Protein AF-A0A6A6NT16-F1 (afdb_monomer)

pLDDT: mean 76.27, std 19.04, range [35.28, 96.81]

Radius of gyration: 19.31 Å; Cα contacts (8 Å, |Δi|>4): 323; chains: 1; bounding box: 80×41×38 Å

Structure (mmCIF, N/CA/C/O backbone):
data_AF-A0A6A6NT16-F1
#
_entry.id   AF-A0A6A6NT16-F1
#
loop_
_atom_site.group_PDB
_atom_site.id
_atom_site.type_symbol
_atom_site.label_atom_id
_atom_site.label_alt_id
_atom_site.label_comp_id
_atom_site.label_asym_id
_atom_site.label_entity_id
_atom_site.label_seq_id
_atom_site.pdbx_PDB_ins_code
_atom_site.Cartn_x
_atom_site.Cartn_y
_atom_site.Cartn_z
_atom_site.occupancy
_atom_site.B_iso_or_equiv
_atom_site.auth_seq_id
_atom_site.auth_comp_id
_atom_site.auth_asym_id
_atom_site.auth_atom_id
_atom_site.pdbx_PDB_model_num
ATOM 1 N N . MET A 1 1 ? -57.633 29.280 6.876 1.00 42.12 1 MET A N 1
ATOM 2 C CA . MET A 1 1 ? -56.967 27.981 6.637 1.00 42.12 1 MET A CA 1
ATOM 3 C C . MET A 1 1 ? -55.492 28.258 6.385 1.00 42.12 1 MET A C 1
ATOM 5 O O . MET A 1 1 ? -55.191 29.074 5.528 1.00 42.12 1 MET A O 1
ATOM 9 N N . TYR A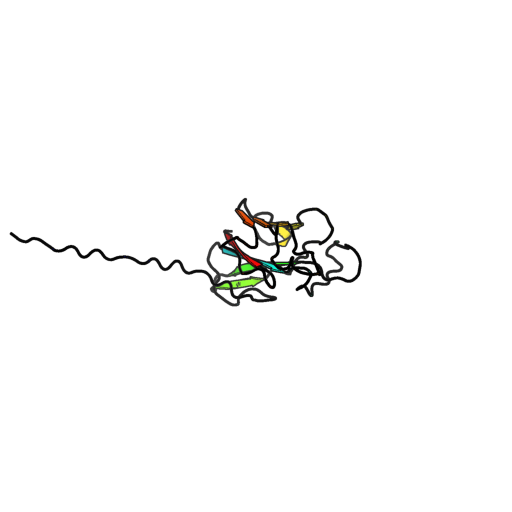 1 2 ? -54.609 27.691 7.210 1.00 40.22 2 TYR A N 1
ATOM 10 C CA . TYR A 1 2 ? -53.160 27.922 7.192 1.00 40.22 2 TYR A CA 1
ATOM 11 C C . TYR A 1 2 ? -52.478 26.942 6.233 1.00 40.22 2 TYR A C 1
ATOM 13 O O . TYR A 1 2 ? -52.631 25.736 6.415 1.00 40.22 2 TYR A O 1
ATOM 21 N N . THR A 1 3 ? -51.672 27.432 5.290 1.00 42.81 3 THR A N 1
ATOM 22 C CA . THR A 1 3 ? -50.769 26.581 4.500 1.00 42.81 3 THR A CA 1
ATOM 23 C C . THR A 1 3 ? -49.336 26.900 4.907 1.00 42.81 3 THR A C 1
ATOM 25 O O . THR A 1 3 ? -48.868 28.026 4.762 1.00 42.81 3 THR A O 1
ATOM 28 N N . LYS A 1 4 ? -48.679 25.909 5.515 1.00 44.44 4 LYS A N 1
ATOM 29 C CA . LYS A 1 4 ? -47.310 25.971 6.034 1.00 44.44 4 LYS A CA 1
ATOM 30 C C . LYS A 1 4 ? -46.316 25.796 4.882 1.00 44.44 4 LYS A C 1
ATOM 32 O O . LYS A 1 4 ? -46.457 24.860 4.101 1.00 44.44 4 LYS A O 1
ATOM 37 N N . TYR A 1 5 ? -45.303 26.656 4.812 1.00 43.94 5 TYR A N 1
ATOM 38 C CA . TYR A 1 5 ? -44.137 26.466 3.950 1.00 43.94 5 TYR A CA 1
ATOM 39 C C . TYR A 1 5 ? -43.185 25.464 4.616 1.00 43.94 5 TYR A C 1
ATOM 41 O O . TYR A 1 5 ? -42.771 25.677 5.754 1.00 43.94 5 TYR A O 1
ATOM 49 N N . PHE A 1 6 ? -42.857 24.372 3.926 1.00 45.41 6 PHE A N 1
ATOM 50 C CA . PHE A 1 6 ? -41.777 23.467 4.317 1.00 45.41 6 PHE A CA 1
ATOM 51 C C . PHE A 1 6 ? -40.490 23.907 3.617 1.00 45.41 6 PHE A C 1
ATOM 53 O O . PHE A 1 6 ? -40.391 23.874 2.393 1.00 45.41 6 PHE A O 1
ATOM 60 N N . THR A 1 7 ? -39.506 24.335 4.399 1.00 49.88 7 THR A N 1
ATOM 61 C CA . THR A 1 7 ? -38.124 24.553 3.970 1.00 49.88 7 THR A CA 1
ATOM 62 C C . THR A 1 7 ? -37.416 23.201 3.868 1.00 49.88 7 THR A C 1
ATOM 64 O O . THR A 1 7 ? -37.206 22.533 4.878 1.00 49.88 7 THR A O 1
ATOM 67 N N . SER A 1 8 ? -37.033 22.788 2.657 1.00 47.50 8 SER A N 1
ATOM 68 C CA . SER A 1 8 ? -36.126 21.650 2.459 1.00 47.50 8 SER A CA 1
ATOM 69 C C . SER A 1 8 ? -34.688 22.085 2.736 1.00 47.50 8 SER A C 1
ATOM 71 O O . SER A 1 8 ? -34.125 22.891 1.999 1.00 47.50 8 SER A O 1
ATOM 73 N N . ALA A 1 9 ? -34.091 21.546 3.798 1.00 50.12 9 ALA A N 1
ATOM 74 C CA . ALA A 1 9 ? -32.668 21.678 4.076 1.00 50.12 9 ALA A CA 1
ATOM 75 C C . ALA A 1 9 ? -31.880 20.682 3.209 1.00 50.12 9 ALA A C 1
ATOM 77 O O . ALA A 1 9 ? -32.025 19.468 3.345 1.00 50.12 9 ALA A O 1
ATOM 78 N N . PHE A 1 10 ? -31.052 21.209 2.310 1.00 41.22 10 PHE A N 1
ATOM 79 C CA . PHE A 1 10 ? -30.100 20.444 1.511 1.00 41.22 10 PHE A CA 1
ATOM 80 C C . PHE A 1 10 ? -28.889 20.121 2.401 1.00 41.22 10 PHE A C 1
ATOM 82 O O . PHE A 1 10 ? -28.050 20.982 2.660 1.00 41.22 10 PHE A O 1
ATOM 89 N N . PHE A 1 11 ? -28.818 18.899 2.932 1.00 39.94 11 PHE A N 1
ATOM 90 C CA . PHE A 1 11 ? -27.626 18.409 3.625 1.00 39.94 11 PHE A CA 1
ATOM 91 C C . PHE A 1 11 ? -26.542 18.110 2.579 1.00 39.94 11 PHE A C 1
ATOM 93 O O . PHE A 1 11 ? -26.570 17.066 1.930 1.00 39.94 11 PHE A O 1
ATOM 100 N N . LEU A 1 12 ? -25.578 19.021 2.408 1.00 40.28 12 LEU A N 1
ATOM 101 C CA . LEU A 1 12 ? -24.299 18.684 1.784 1.00 40.28 12 LEU A CA 1
ATOM 102 C C . LEU A 1 12 ? -23.526 17.788 2.761 1.00 40.28 12 LEU A C 1
ATOM 104 O O . LEU A 1 12 ? -22.878 18.270 3.688 1.00 40.28 12 LEU A O 1
ATOM 108 N N . THR A 1 13 ? -23.575 16.475 2.558 1.00 44.59 13 THR A N 1
ATOM 109 C CA . THR A 1 13 ? -22.537 15.580 3.075 1.00 44.59 13 THR A CA 1
ATOM 110 C C . THR A 1 13 ? -21.227 15.931 2.377 1.00 44.59 13 THR A C 1
ATOM 112 O O . THR A 1 13 ? -20.995 15.516 1.243 1.00 44.59 13 THR A O 1
ATOM 115 N N . LEU A 1 14 ? -20.374 16.712 3.050 1.00 37.06 14 LEU A N 1
ATOM 116 C CA . LEU A 1 14 ? -18.951 16.784 2.735 1.00 37.06 14 LEU A CA 1
ATOM 117 C C . LEU A 1 14 ? -18.380 15.372 2.911 1.00 37.06 14 LEU A C 1
ATOM 119 O O . LEU A 1 14 ? -18.066 14.944 4.022 1.00 37.06 14 LEU A O 1
ATOM 123 N N . LEU A 1 15 ? -18.270 14.631 1.811 1.00 41.34 15 LEU A N 1
ATOM 124 C CA . LEU A 1 15 ? -17.371 13.492 1.732 1.00 41.34 15 LEU A CA 1
ATOM 125 C C . LEU A 1 15 ? -15.964 14.068 1.881 1.00 41.34 15 LEU A C 1
ATOM 127 O O . LEU A 1 15 ? -15.419 14.640 0.940 1.00 41.34 15 LEU A O 1
ATOM 131 N N . GLY A 1 16 ? -15.427 13.995 3.100 1.00 35.28 16 GLY A N 1
ATOM 132 C CA . GLY A 1 16 ? -14.039 14.317 3.380 1.00 35.28 16 GLY A CA 1
ATOM 133 C C . GLY A 1 16 ? -13.164 13.441 2.500 1.00 35.28 16 GLY A C 1
ATOM 134 O O . GLY A 1 16 ? -13.002 12.253 2.769 1.00 35.28 16 GLY A O 1
ATOM 135 N N . GLN A 1 17 ? -12.652 14.021 1.420 1.00 38.81 17 GLN A N 1
ATOM 136 C CA . GLN A 1 17 ? -11.571 13.429 0.659 1.00 38.81 17 GLN A CA 1
ATOM 137 C C . GLN A 1 17 ? -10.379 13.390 1.609 1.00 38.81 17 GLN A C 1
ATOM 139 O O . GLN A 1 17 ? -9.833 14.434 1.967 1.00 38.81 17 GLN A O 1
ATOM 144 N N . SER A 1 18 ? -10.037 12.193 2.088 1.00 43.91 18 SER A N 1
ATOM 145 C CA . SER A 1 18 ? -8.794 11.960 2.810 1.00 43.91 18 SER A CA 1
ATOM 146 C C . SER A 1 18 ? -7.657 12.339 1.867 1.00 43.91 18 SER A C 1
ATOM 148 O O . SER A 1 18 ? -7.265 11.552 1.011 1.00 43.91 18 SER A O 1
ATOM 150 N N . GLN A 1 19 ? -7.153 13.565 1.988 1.00 43.59 19 GLN A N 1
ATOM 151 C CA . GLN A 1 19 ? -5.899 13.953 1.366 1.00 43.59 19 GLN A CA 1
ATOM 152 C C . GLN A 1 19 ? -4.808 13.190 2.112 1.00 43.59 19 GLN A C 1
ATOM 154 O O . GLN A 1 19 ? -4.335 13.612 3.165 1.00 43.59 19 GLN A O 1
ATOM 159 N N . VAL A 1 20 ? -4.481 12.001 1.610 1.00 48.00 20 VAL A N 1
ATOM 160 C CA . VAL A 1 20 ? -3.311 11.229 2.023 1.00 48.00 20 VAL A CA 1
ATOM 161 C C . VAL A 1 20 ? -2.082 12.049 1.642 1.00 48.00 20 VAL A C 1
ATOM 163 O O . VAL A 1 20 ? -1.567 11.948 0.535 1.00 48.00 20 VAL A O 1
ATOM 166 N N . ALA A 1 21 ? -1.670 12.945 2.542 1.00 45.59 21 ALA A N 1
ATOM 167 C CA . ALA A 1 21 ? -0.447 13.713 2.396 1.00 45.59 21 ALA A CA 1
ATOM 168 C C . ALA A 1 21 ? 0.721 12.734 2.235 1.00 45.59 21 ALA A C 1
ATOM 170 O O . ALA A 1 21 ? 0.894 11.828 3.056 1.00 45.59 21 ALA A O 1
ATOM 171 N N . SER A 1 22 ? 1.488 12.914 1.161 1.00 48.09 22 SER A N 1
ATOM 172 C CA . SER A 1 22 ? 2.641 12.099 0.791 1.00 48.09 22 SER A CA 1
ATOM 173 C C . SER A 1 22 ? 3.736 12.216 1.850 1.00 48.09 22 SER A C 1
ATOM 175 O O . SER A 1 22 ? 4.668 13.010 1.736 1.00 48.09 22 SER A O 1
ATOM 177 N N . ALA A 1 23 ? 3.631 11.424 2.913 1.00 47.47 23 ALA A N 1
ATOM 178 C CA . ALA A 1 23 ? 4.741 11.137 3.798 1.00 47.47 23 ALA A CA 1
ATOM 179 C C . ALA A 1 23 ? 5.721 10.281 2.993 1.00 47.47 23 ALA A C 1
ATOM 181 O O . ALA A 1 23 ? 5.658 9.058 3.032 1.00 47.47 23 ALA A O 1
ATOM 182 N N . LEU A 1 24 ? 6.593 10.949 2.228 1.00 54.06 24 LEU A N 1
ATOM 183 C CA . LEU A 1 24 ? 7.478 10.364 1.210 1.00 54.06 24 LEU A CA 1
ATOM 184 C C . LEU A 1 24 ? 8.283 9.145 1.718 1.00 54.06 24 LEU A C 1
ATOM 186 O O . LEU A 1 24 ? 8.789 8.370 0.920 1.00 54.06 24 LEU A O 1
ATOM 190 N N . TRP A 1 25 ? 8.384 8.965 3.045 1.00 63.25 25 TRP A N 1
ATOM 191 C CA . TRP A 1 25 ? 9.104 7.871 3.700 1.00 63.25 25 TRP A CA 1
ATOM 192 C C . TRP A 1 25 ? 8.431 7.312 4.968 1.00 63.25 25 TRP A C 1
ATOM 194 O O . TRP A 1 25 ? 9.031 6.479 5.650 1.00 63.25 25 TRP A O 1
ATOM 204 N N . GLY A 1 26 ? 7.225 7.759 5.337 1.00 72.56 26 GLY A N 1
ATOM 205 C CA . GLY A 1 26 ? 6.644 7.524 6.668 1.00 72.56 26 GLY A CA 1
ATOM 206 C C . GLY A 1 26 ? 5.126 7.360 6.661 1.00 72.56 26 GLY A C 1
ATOM 207 O O . GLY A 1 26 ? 4.488 7.459 5.623 1.00 72.56 26 GLY A O 1
ATOM 208 N N . CYS A 1 27 ? 4.542 7.086 7.825 1.00 86.12 27 CYS A N 1
ATOM 209 C CA . CYS A 1 27 ? 3.094 7.205 7.994 1.00 86.12 27 CYS A CA 1
ATOM 210 C C . CYS A 1 27 ? 2.728 8.663 8.295 1.00 86.12 27 CYS A C 1
ATOM 212 O O . CYS A 1 27 ? 3.536 9.343 8.929 1.00 86.12 27 CYS A O 1
ATOM 214 N N . PRO A 1 28 ? 1.536 9.144 7.900 1.00 85.31 28 PRO A N 1
ATOM 215 C CA . PRO A 1 28 ? 1.063 10.456 8.326 1.00 85.31 28 PRO A CA 1
ATOM 216 C C . PRO A 1 28 ? 1.043 10.569 9.858 1.00 85.31 28 PRO A C 1
ATOM 218 O O . PRO A 1 28 ? 0.679 9.614 10.547 1.00 85.31 28 PRO A O 1
ATOM 221 N N . ASP A 1 29 ? 1.387 11.742 10.392 1.00 82.50 29 ASP A N 1
ATOM 222 C CA . ASP A 1 29 ? 1.427 11.968 11.847 1.00 82.50 29 ASP A CA 1
ATOM 223 C C . ASP A 1 29 ? 0.033 11.923 12.496 1.00 82.50 29 ASP A C 1
ATOM 225 O O . ASP A 1 29 ? -0.106 11.657 13.690 1.00 82.50 29 ASP A O 1
ATOM 229 N N . SER A 1 30 ? -1.019 12.179 11.716 1.00 82.25 30 SER A N 1
ATOM 230 C CA . SER A 1 30 ? -2.405 12.235 12.182 1.00 82.25 30 SER A CA 1
ATOM 231 C C . SER A 1 30 ? -3.391 11.859 11.074 1.00 82.25 30 SER A C 1
ATOM 233 O O . SER A 1 30 ? -3.003 11.619 9.929 1.00 82.25 30 SER A O 1
ATOM 235 N N . GLY A 1 31 ? -4.679 11.791 11.420 1.00 83.88 31 GLY A N 1
ATOM 236 C CA . GLY A 1 31 ? -5.750 11.480 10.471 1.00 83.88 31 GLY A CA 1
ATOM 237 C C . GLY A 1 31 ? -6.005 9.983 10.316 1.00 83.88 31 GLY A C 1
ATOM 238 O O . GLY A 1 31 ? -6.528 9.554 9.286 1.00 83.88 31 GLY A O 1
ATOM 239 N N . SER A 1 32 ? -5.641 9.174 11.317 1.00 88.25 32 SER A N 1
ATOM 240 C CA . SER A 1 32 ? -6.058 7.777 11.335 1.00 88.25 32 SER A CA 1
ATOM 241 C C . SER A 1 32 ? -7.555 7.647 11.575 1.00 88.25 32 SER A C 1
ATOM 243 O O . SER A 1 32 ? -8.180 8.433 12.290 1.00 88.25 32 SER A O 1
ATOM 245 N N . ARG A 1 33 ? -8.160 6.667 10.901 1.00 87.50 33 ARG A N 1
ATOM 246 C CA . ARG A 1 33 ? -9.600 6.413 10.945 1.00 87.50 33 ARG A CA 1
ATOM 247 C C . ARG A 1 33 ? -9.831 5.010 11.478 1.00 87.50 33 ARG A C 1
ATOM 249 O O . ARG A 1 33 ? -9.167 4.061 11.065 1.00 87.50 33 ARG A O 1
ATOM 256 N N . ALA A 1 34 ? -10.786 4.875 12.394 1.00 87.50 34 ALA A N 1
ATOM 257 C CA . ALA A 1 34 ? -11.136 3.578 12.957 1.00 87.50 34 ALA A CA 1
ATOM 258 C C . ALA A 1 34 ? -11.514 2.589 11.841 1.00 87.50 34 ALA A C 1
ATOM 260 O O . ALA A 1 34 ? -12.287 2.916 10.940 1.00 87.50 34 ALA A O 1
ATOM 261 N N . GLY A 1 35 ? -10.946 1.382 11.898 1.00 90.75 35 GLY A N 1
ATOM 262 C CA . GLY A 1 35 ? -11.175 0.339 10.895 1.00 90.75 35 GLY A CA 1
ATOM 263 C C . GLY A 1 35 ? -10.499 0.582 9.542 1.00 90.75 35 GLY A C 1
ATOM 264 O O . GLY A 1 35 ? -10.779 -0.163 8.606 1.00 90.75 35 GLY A O 1
ATOM 265 N N . LYS A 1 36 ? -9.626 1.590 9.418 1.00 94.12 36 LYS A N 1
ATOM 266 C CA . LYS A 1 36 ? -8.863 1.883 8.199 1.00 94.12 36 LYS A CA 1
ATOM 267 C C . LYS A 1 36 ? -7.370 1.784 8.445 1.00 94.12 36 LYS A C 1
ATOM 269 O O . LYS A 1 36 ? -6.900 2.136 9.518 1.00 94.12 36 LYS A O 1
ATOM 274 N N . PHE A 1 37 ? -6.625 1.357 7.439 1.00 94.56 37 PHE A N 1
ATOM 275 C CA . PHE A 1 37 ? -5.167 1.383 7.447 1.00 94.56 37 PHE A CA 1
ATOM 276 C C . PHE A 1 37 ? -4.655 1.843 6.085 1.00 94.56 37 PHE A C 1
ATOM 278 O O . PHE A 1 37 ? -5.391 1.804 5.099 1.00 94.56 37 PHE A O 1
ATOM 285 N N . LEU A 1 38 ? -3.401 2.284 6.032 1.00 94.38 38 LEU A N 1
ATOM 286 C CA . LEU A 1 38 ? -2.780 2.726 4.786 1.00 94.38 38 LEU A CA 1
ATOM 287 C C . LEU A 1 38 ? -1.676 1.760 4.376 1.00 94.38 38 LEU A C 1
ATOM 289 O O . LEU A 1 38 ? -0.942 1.247 5.226 1.00 94.38 38 LEU A O 1
ATOM 293 N N . ILE A 1 39 ? -1.533 1.563 3.071 1.00 94.06 39 ILE A N 1
ATOM 294 C CA . ILE A 1 39 ? -0.340 0.968 2.476 1.00 94.06 39 ILE A CA 1
ATOM 295 C C . ILE A 1 39 ? 0.285 2.024 1.577 1.00 94.06 39 ILE A C 1
ATOM 297 O O . ILE A 1 39 ? -0.332 2.445 0.602 1.00 94.06 39 ILE A O 1
ATOM 301 N N . HIS A 1 40 ? 1.504 2.437 1.908 1.00 92.38 40 HIS A N 1
ATOM 302 C CA . HIS A 1 40 ? 2.336 3.249 1.033 1.00 92.38 40 HIS A CA 1
ATOM 303 C C . HIS A 1 40 ? 3.249 2.332 0.224 1.00 92.38 40 HIS A C 1
ATOM 305 O O . HIS A 1 40 ? 4.006 1.560 0.814 1.00 92.38 40 HIS A O 1
ATOM 311 N N . TYR A 1 41 ? 3.171 2.415 -1.099 1.00 91.56 41 TYR A N 1
ATOM 312 C CA . TYR A 1 41 ? 4.062 1.752 -2.041 1.00 91.56 41 TYR A CA 1
ATOM 313 C C . TYR A 1 41 ? 5.084 2.743 -2.585 1.00 91.56 41 TYR A C 1
ATOM 315 O O . TYR A 1 41 ? 4.711 3.801 -3.092 1.00 91.56 41 TYR A O 1
ATOM 323 N N . THR A 1 42 ? 6.356 2.356 -2.562 1.00 88.88 42 THR A N 1
ATOM 324 C CA . THR A 1 42 ? 7.460 3.143 -3.110 1.00 88.88 42 THR A CA 1
ATOM 325 C C . THR A 1 42 ? 8.138 2.363 -4.239 1.00 88.88 42 THR A C 1
ATOM 327 O O . THR A 1 42 ? 8.606 1.243 -4.007 1.00 88.88 42 THR A O 1
ATOM 330 N N . PRO A 1 43 ? 8.207 2.915 -5.465 1.00 86.31 43 PRO A N 1
ATOM 331 C CA . PRO A 1 43 ? 8.871 2.263 -6.588 1.00 86.31 43 PRO A CA 1
ATOM 332 C C . PRO A 1 43 ? 10.391 2.252 -6.426 1.00 86.31 43 PRO A C 1
ATOM 334 O O . PRO A 1 43 ? 10.955 3.119 -5.762 1.00 86.31 43 PRO A O 1
ATOM 337 N N . ALA A 1 44 ? 11.052 1.325 -7.117 1.00 83.06 44 ALA A N 1
ATOM 338 C CA . ALA A 1 44 ? 12.506 1.160 -7.135 1.00 83.06 44 ALA A CA 1
ATOM 339 C C . ALA A 1 44 ? 13.250 2.477 -7.429 1.00 83.06 44 ALA A C 1
ATOM 341 O O . ALA A 1 44 ? 14.153 2.860 -6.692 1.00 83.06 44 ALA A O 1
ATOM 342 N N . ARG A 1 45 ? 12.802 3.241 -8.437 1.00 80.81 45 ARG A N 1
ATOM 343 C CA . ARG A 1 45 ? 13.411 4.531 -8.825 1.00 80.81 45 ARG A CA 1
ATOM 344 C C . ARG A 1 45 ? 13.386 5.605 -7.719 1.00 80.81 45 ARG A C 1
ATOM 346 O O . ARG A 1 45 ? 14.217 6.505 -7.722 1.00 80.81 45 ARG A O 1
ATOM 353 N N . ASN A 1 46 ? 12.416 5.530 -6.802 1.00 81.00 46 ASN A N 1
ATOM 354 C CA . ASN A 1 46 ? 12.257 6.436 -5.659 1.00 81.00 46 ASN A CA 1
ATOM 355 C C . ASN A 1 46 ? 12.661 5.751 -4.351 1.00 81.00 46 ASN A C 1
ATOM 357 O O . ASN A 1 46 ? 12.398 6.278 -3.279 1.00 81.00 46 ASN A O 1
ATOM 361 N N . SER A 1 47 ? 13.236 4.556 -4.410 1.00 78.25 47 SER A N 1
ATOM 362 C CA . SER A 1 47 ? 13.578 3.787 -3.231 1.00 78.25 47 SER A CA 1
ATOM 363 C C . SER A 1 47 ? 15.010 4.081 -2.808 1.00 78.25 47 SER A C 1
ATOM 365 O O . SER A 1 47 ? 15.897 4.255 -3.633 1.00 78.25 47 SER A O 1
ATOM 367 N N . ASN A 1 48 ? 15.237 4.112 -1.498 1.00 73.94 48 ASN A N 1
ATOM 368 C CA . ASN A 1 48 ? 16.560 3.995 -0.890 1.00 73.94 48 ASN A CA 1
ATOM 369 C C . ASN A 1 48 ? 16.710 2.661 -0.132 1.00 73.94 48 ASN A C 1
ATOM 371 O O . ASN A 1 48 ? 17.645 2.472 0.649 1.00 73.94 48 ASN A O 1
ATOM 375 N N . TYR A 1 49 ? 15.753 1.749 -0.313 1.00 69.44 49 TYR A N 1
ATOM 376 C CA . TYR A 1 49 ? 15.660 0.505 0.428 1.00 69.44 49 TYR A CA 1
ATOM 377 C C . TYR A 1 49 ? 16.655 -0.510 -0.132 1.00 69.44 49 TYR A C 1
ATOM 379 O O . TYR A 1 49 ? 16.389 -1.227 -1.096 1.00 69.44 49 TYR A O 1
ATOM 387 N N . MET A 1 50 ? 17.825 -0.556 0.498 1.00 63.03 50 MET A N 1
ATOM 388 C CA . MET A 1 50 ? 18.820 -1.605 0.307 1.00 63.03 50 MET A CA 1
ATOM 389 C C . MET A 1 50 ? 18.555 -2.685 1.346 1.00 63.03 50 MET A C 1
ATOM 391 O O . MET A 1 50 ? 18.985 -2.554 2.491 1.00 63.03 50 MET A O 1
ATOM 395 N N . ASN A 1 51 ? 17.811 -3.730 0.990 1.00 53.84 51 ASN A N 1
ATOM 396 C CA . ASN A 1 51 ? 17.601 -4.835 1.917 1.00 53.84 51 ASN A CA 1
ATOM 397 C C . ASN A 1 51 ? 18.371 -6.087 1.474 1.00 53.84 51 ASN A C 1
ATOM 399 O O . ASN A 1 51 ? 17.971 -6.712 0.492 1.00 53.84 51 ASN A O 1
ATOM 403 N N . PRO A 1 52 ? 19.442 -6.475 2.194 1.00 51.09 52 PRO A N 1
ATOM 404 C CA . PRO A 1 52 ? 20.152 -7.729 1.950 1.00 51.09 52 PRO A CA 1
ATOM 405 C C . PRO A 1 52 ? 19.333 -8.974 2.347 1.00 51.09 52 PRO A C 1
ATOM 407 O O . PRO A 1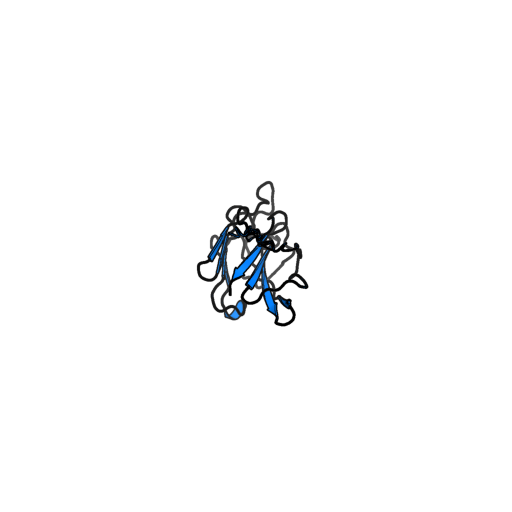 52 ? 19.579 -10.051 1.817 1.00 51.09 52 PRO A O 1
ATOM 410 N N . ASP A 1 53 ? 18.329 -8.828 3.218 1.00 48.84 53 ASP A N 1
ATOM 411 C CA . ASP A 1 53 ? 17.480 -9.908 3.744 1.00 48.84 53 ASP A CA 1
ATOM 412 C C . ASP A 1 53 ? 16.167 -10.088 2.961 1.00 48.84 53 ASP A C 1
ATOM 414 O O . ASP A 1 53 ? 15.326 -10.912 3.327 1.00 48.84 53 ASP A O 1
ATOM 418 N N . SER A 1 54 ? 15.935 -9.319 1.889 1.00 54.28 54 SER A N 1
ATOM 419 C CA . SER A 1 54 ? 14.693 -9.434 1.109 1.00 54.28 54 SER A CA 1
ATOM 420 C C . SER A 1 54 ? 14.588 -10.777 0.378 1.00 54.28 54 SER A C 1
ATOM 422 O O . SER A 1 54 ? 13.485 -11.166 -0.008 1.00 54.28 54 SER A O 1
ATOM 424 N N . GLY A 1 55 ? 15.711 -11.491 0.203 1.00 54.72 55 GLY A N 1
ATOM 425 C CA . GLY A 1 55 ? 15.811 -12.673 -0.659 1.00 54.72 55 GLY A CA 1
ATOM 426 C C . GLY A 1 55 ? 15.618 -12.334 -2.140 1.00 54.72 55 GLY A C 1
ATOM 427 O O . GLY A 1 55 ? 15.450 -13.228 -2.967 1.00 54.72 55 GLY A O 1
ATOM 428 N N . CYS A 1 56 ? 15.612 -11.043 -2.470 1.00 58.09 56 CYS A N 1
ATOM 429 C CA . CYS A 1 56 ? 15.209 -10.516 -3.759 1.00 58.09 56 CYS A CA 1
ATOM 430 C C . CYS A 1 56 ? 16.413 -9.843 -4.400 1.00 58.09 56 CYS A C 1
ATOM 432 O O . CYS A 1 56 ? 16.640 -8.647 -4.272 1.00 58.09 56 CYS A O 1
ATOM 434 N N . HIS A 1 57 ? 17.231 -10.671 -5.045 1.00 50.78 57 HIS A N 1
ATOM 435 C CA . HIS A 1 57 ? 18.414 -10.244 -5.777 1.00 50.78 57 HIS A CA 1
ATOM 436 C C . HIS A 1 57 ? 18.148 -10.368 -7.277 1.00 50.78 57 HIS A C 1
ATOM 438 O O . HIS A 1 57 ? 18.569 -11.323 -7.926 1.00 50.78 57 HIS A O 1
ATOM 444 N N . GLY A 1 58 ? 17.421 -9.398 -7.826 1.00 44.34 58 GLY A N 1
ATOM 445 C CA . GLY A 1 58 ? 17.394 -9.147 -9.261 1.00 44.34 58 GLY A CA 1
ATOM 446 C C . GLY A 1 58 ? 18.505 -8.164 -9.620 1.00 44.34 58 GLY A C 1
ATOM 447 O O . GLY A 1 58 ? 18.319 -6.972 -9.452 1.00 44.34 58 GLY A O 1
ATOM 448 N N . GLY A 1 59 ? 19.658 -8.686 -10.049 1.00 38.56 59 GLY A N 1
ATOM 449 C CA . GLY A 1 59 ? 20.697 -8.009 -10.841 1.00 38.56 59 GLY A CA 1
ATOM 450 C C . GLY A 1 59 ? 21.103 -6.571 -10.485 1.00 38.56 59 GLY A C 1
ATOM 451 O O . GLY A 1 59 ? 20.527 -5.629 -11.001 1.00 38.56 59 GLY A O 1
ATOM 452 N N . GLY A 1 60 ? 22.226 -6.427 -9.772 1.00 41.25 60 GLY A N 1
ATOM 453 C CA . GLY A 1 60 ? 23.126 -5.276 -9.932 1.00 41.25 60 GLY A CA 1
ATOM 454 C C . GLY A 1 60 ? 22.717 -3.972 -9.243 1.00 41.25 60 GLY A C 1
ATOM 455 O O . GLY A 1 60 ? 22.312 -3.036 -9.903 1.00 41.25 60 GLY A O 1
ATOM 456 N N . GLY A 1 61 ? 22.942 -3.864 -7.932 1.00 46.59 61 GLY A N 1
ATOM 457 C CA . GLY A 1 61 ? 23.160 -2.568 -7.265 1.00 46.59 61 GLY A CA 1
ATOM 458 C C . GLY A 1 61 ? 21.966 -1.615 -7.094 1.00 46.59 61 GLY A C 1
ATOM 459 O O . GLY A 1 61 ? 22.127 -0.625 -6.383 1.00 46.59 61 GLY A O 1
ATOM 460 N N . ASP A 1 62 ? 20.799 -1.914 -7.662 1.00 57.25 62 ASP A N 1
ATOM 461 C CA . ASP A 1 62 ? 19.644 -1.013 -7.658 1.00 57.25 62 ASP A CA 1
ATOM 462 C C . ASP A 1 62 ? 18.711 -1.229 -6.453 1.00 57.25 62 ASP A C 1
ATOM 464 O O . ASP A 1 62 ? 18.523 -2.343 -5.957 1.00 57.25 62 ASP A O 1
ATOM 468 N N . TYR A 1 63 ? 18.135 -0.135 -5.951 1.00 68.50 63 TYR A N 1
ATOM 469 C CA . TYR A 1 63 ? 17.166 -0.148 -4.856 1.00 68.50 63 TYR A CA 1
ATOM 470 C C . TYR A 1 63 ? 15.893 -0.915 -5.250 1.00 68.50 63 TYR A C 1
ATOM 472 O O . TYR A 1 63 ? 15.359 -0.722 -6.339 1.00 68.50 63 TYR A O 1
ATOM 480 N N . ASP A 1 64 ? 15.369 -1.755 -4.352 1.00 78.38 64 ASP A N 1
ATOM 481 C CA . ASP A 1 64 ? 14.126 -2.505 -4.593 1.00 78.38 64 ASP A CA 1
ATOM 482 C C . ASP A 1 64 ? 12.900 -1.640 -4.270 1.00 78.38 64 ASP A C 1
ATOM 484 O O . ASP A 1 64 ? 12.966 -0.748 -3.414 1.00 78.38 64 ASP A O 1
ATOM 488 N N . SER A 1 65 ? 11.760 -1.913 -4.902 1.00 84.06 65 SER A N 1
ATOM 489 C CA . SER A 1 65 ? 10.494 -1.341 -4.444 1.00 84.06 65 SER A CA 1
ATOM 490 C C . SER A 1 65 ? 10.123 -1.904 -3.072 1.00 84.06 65 SER A C 1
ATOM 492 O O . SER A 1 65 ? 10.498 -3.020 -2.697 1.00 84.06 65 SER A O 1
ATOM 494 N N . TRP A 1 66 ? 9.380 -1.133 -2.288 1.00 87.62 66 TRP A N 1
ATOM 495 C CA . TRP A 1 66 ? 8.974 -1.539 -0.946 1.00 87.62 66 TRP A CA 1
ATOM 496 C C . TRP A 1 66 ? 7.611 -0.977 -0.579 1.00 87.62 66 TRP A C 1
ATOM 498 O O . TRP A 1 66 ? 7.089 -0.062 -1.214 1.00 87.62 66 TRP A O 1
ATOM 508 N N . VAL A 1 67 ? 7.035 -1.536 0.483 1.00 90.69 67 VAL A N 1
ATOM 509 C CA . VAL A 1 67 ? 5.818 -1.018 1.103 1.00 90.69 67 VAL A CA 1
ATOM 510 C C . VAL A 1 67 ? 6.007 -0.718 2.579 1.00 90.69 67 VAL A C 1
ATOM 512 O O . VAL A 1 67 ? 6.760 -1.397 3.286 1.00 90.69 67 VAL A O 1
ATOM 515 N N . ARG A 1 68 ? 5.270 0.281 3.059 1.00 91.44 68 ARG A N 1
ATOM 516 C CA . ARG A 1 68 ? 5.068 0.570 4.480 1.00 91.44 68 ARG A CA 1
ATOM 517 C C . ARG A 1 68 ? 3.588 0.514 4.800 1.00 91.44 68 ARG A C 1
ATOM 519 O O . ARG A 1 68 ? 2.758 1.027 4.057 1.00 91.44 68 ARG A O 1
ATOM 526 N N . ILE A 1 69 ? 3.279 -0.116 5.925 1.00 93.56 69 ILE A N 1
ATOM 527 C CA . ILE A 1 69 ? 1.912 -0.294 6.407 1.00 93.56 69 ILE A CA 1
ATOM 528 C C . ILE A 1 69 ? 1.725 0.597 7.630 1.00 93.56 69 ILE A C 1
ATOM 530 O O . ILE A 1 69 ? 2.524 0.542 8.572 1.00 93.56 69 ILE A O 1
ATOM 534 N N . CYS A 1 70 ? 0.668 1.402 7.595 1.00 93.50 70 CYS A N 1
ATOM 535 C CA . CYS A 1 70 ? 0.294 2.341 8.640 1.00 93.50 70 CYS A CA 1
ATOM 536 C C . CYS A 1 70 ? -0.988 1.865 9.310 1.00 93.50 70 CYS A C 1
ATOM 538 O O . CYS A 1 70 ? -2.073 1.984 8.737 1.00 93.50 70 CYS A O 1
ATOM 540 N N . LEU A 1 71 ? -0.864 1.321 10.518 1.00 93.50 71 LEU A N 1
ATOM 541 C CA . LEU A 1 71 ? -2.004 0.859 11.301 1.00 93.50 71 LEU A CA 1
ATOM 542 C C . LEU A 1 71 ? -2.556 2.008 12.153 1.00 93.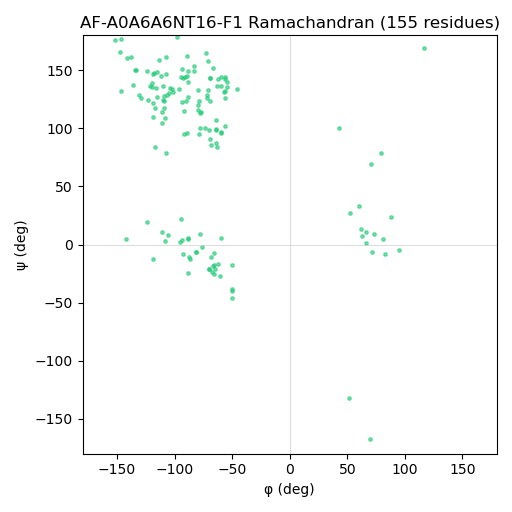50 71 LEU A C 1
ATOM 544 O O . LEU A 1 71 ? -1.775 2.784 12.703 1.00 93.50 71 LEU A O 1
ATOM 548 N N . PRO A 1 72 ? -3.880 2.147 12.281 1.00 92.19 72 PRO A N 1
ATOM 549 C CA . PRO A 1 72 ? -4.468 3.212 13.078 1.00 92.19 72 PRO A CA 1
ATOM 550 C C . PRO A 1 72 ? -4.203 2.971 14.569 1.00 92.19 72 PRO A C 1
ATOM 552 O O . PRO A 1 72 ? -4.249 1.836 15.050 1.00 92.19 72 PRO A O 1
ATOM 555 N N . LYS A 1 73 ? -3.968 4.047 15.319 1.00 89.81 73 LYS A N 1
ATOM 556 C CA . LYS A 1 73 ? -3.937 4.050 16.784 1.00 89.81 73 LYS A CA 1
ATOM 557 C C . LYS A 1 73 ? -5.171 4.742 17.359 1.00 89.81 73 LYS A C 1
ATOM 559 O O . LYS A 1 73 ? -5.820 5.553 16.703 1.00 89.81 73 LYS A O 1
ATOM 564 N N . ASN A 1 74 ? -5.443 4.468 18.634 1.00 88.25 74 ASN A N 1
ATOM 565 C CA . ASN A 1 74 ? -6.564 5.059 19.373 1.00 88.25 74 ASN A CA 1
ATOM 566 C C . ASN A 1 74 ? -6.434 6.578 19.591 1.00 88.25 74 ASN A C 1
ATOM 568 O O . ASN A 1 74 ? -7.425 7.227 19.906 1.00 88.25 74 ASN A O 1
ATOM 572 N N . ASP A 1 75 ? -5.233 7.139 19.442 1.00 88.69 75 ASP A N 1
ATOM 573 C CA . ASP A 1 75 ? -4.952 8.573 19.591 1.00 88.69 75 ASP A CA 1
ATOM 574 C C . ASP A 1 75 ? -5.141 9.373 18.286 1.00 88.69 75 ASP A C 1
ATOM 576 O O . ASP A 1 75 ? -4.845 10.564 18.248 1.00 88.69 75 ASP A O 1
ATOM 580 N N . GLY A 1 76 ? -5.626 8.738 17.211 1.00 87.62 76 GLY A N 1
ATOM 581 C CA . GLY A 1 76 ? -5.811 9.383 15.906 1.00 87.62 76 GLY A CA 1
ATOM 582 C C . GLY A 1 76 ? -4.534 9.489 15.062 1.00 87.62 76 GLY A C 1
ATOM 583 O O . GLY A 1 76 ? -4.572 10.062 13.969 1.00 87.62 76 GLY A O 1
ATOM 584 N N . SER A 1 77 ? -3.417 8.916 15.526 1.00 91.06 77 SER A N 1
ATOM 585 C CA . SER A 1 77 ? -2.174 8.764 14.758 1.00 91.06 77 SER A CA 1
ATOM 586 C C . SER A 1 77 ? -2.055 7.367 14.138 1.00 91.06 77 SER A C 1
ATOM 588 O O . SER A 1 77 ? -2.924 6.506 14.325 1.00 91.06 77 SER A O 1
ATOM 590 N N . TYR A 1 78 ? -0.976 7.127 13.393 1.00 90.75 78 TYR A N 1
ATOM 591 C CA . TYR A 1 78 ? -0.637 5.812 12.854 1.00 90.75 78 TYR A CA 1
ATOM 592 C C . TYR A 1 78 ? 0.561 5.186 13.593 1.00 90.75 78 TYR A C 1
ATOM 594 O O . TYR A 1 78 ? 1.479 5.870 14.053 1.00 90.75 78 TYR A O 1
ATOM 602 N N . SER A 1 79 ? 0.580 3.858 13.723 1.00 90.38 79 SER A N 1
ATOM 603 C CA . SER A 1 79 ? 1.806 3.087 13.945 1.00 90.38 79 SER A CA 1
ATOM 604 C C . SER A 1 79 ? 2.336 2.593 12.608 1.00 90.38 79 SER A C 1
ATOM 606 O O . SER A 1 79 ? 1.577 2.243 11.708 1.00 90.38 79 SER A O 1
ATOM 608 N N . GLN A 1 80 ? 3.658 2.561 12.486 1.00 88.12 80 GLN A N 1
ATOM 609 C CA . GLN A 1 80 ? 4.333 2.069 11.296 1.00 88.12 80 GLN A CA 1
ATOM 610 C C . GLN A 1 80 ? 4.898 0.679 11.548 1.00 88.12 80 GLN A C 1
ATOM 612 O O . GLN A 1 80 ? 5.547 0.435 12.568 1.00 88.12 80 GLN A O 1
ATOM 617 N N . ILE A 1 81 ? 4.688 -0.216 10.593 1.00 86.62 81 ILE A N 1
ATOM 618 C CA . ILE A 1 81 ? 5.419 -1.480 10.527 1.00 86.62 81 ILE A CA 1
ATOM 619 C C . ILE A 1 81 ? 6.693 -1.249 9.720 1.00 86.62 81 ILE A C 1
ATOM 621 O O . ILE A 1 81 ? 6.734 -0.397 8.830 1.00 86.62 81 ILE A O 1
AT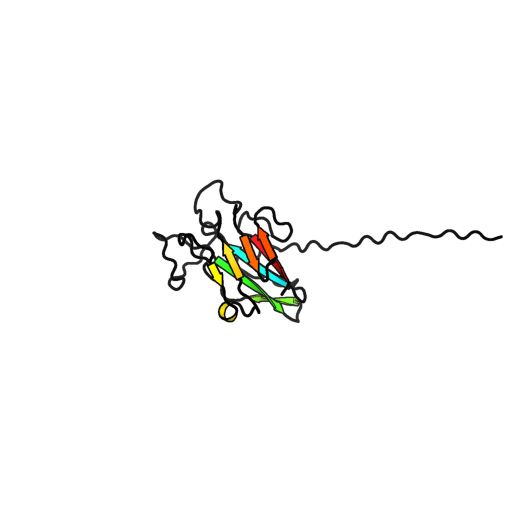OM 625 N N . HIS A 1 82 ? 7.747 -1.994 10.052 1.00 82.62 82 HIS A N 1
ATOM 626 C CA . HIS A 1 82 ? 9.001 -1.930 9.312 1.00 82.62 82 HIS A CA 1
ATOM 627 C C . HIS A 1 82 ? 8.759 -2.185 7.818 1.00 82.62 82 HIS A C 1
ATOM 629 O O . HIS A 1 82 ? 8.024 -3.107 7.458 1.00 82.62 82 HIS A O 1
ATOM 635 N N . ALA A 1 83 ? 9.386 -1.368 6.970 1.00 83.25 83 ALA A N 1
ATOM 636 C CA . ALA A 1 83 ? 9.230 -1.453 5.525 1.00 83.25 83 ALA A CA 1
ATOM 637 C C . ALA A 1 83 ? 9.587 -2.854 5.008 1.00 83.25 83 ALA A C 1
ATO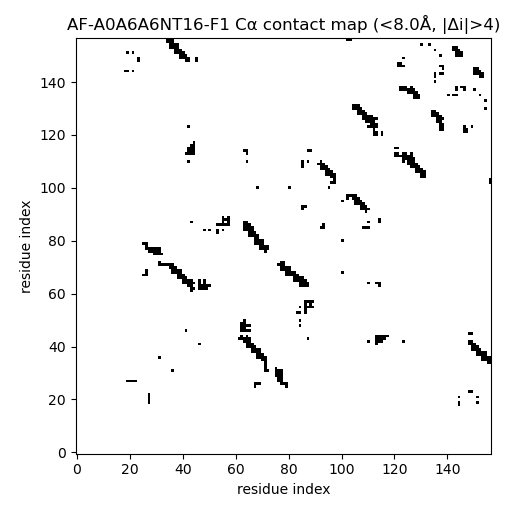M 639 O O . ALA A 1 83 ? 10.496 -3.515 5.522 1.00 83.25 83 ALA A O 1
ATOM 640 N N . ARG A 1 84 ? 8.859 -3.316 3.992 1.00 85.88 84 ARG A N 1
ATOM 641 C CA . ARG A 1 84 ? 9.044 -4.640 3.391 1.00 85.88 84 ARG A CA 1
ATOM 642 C C . ARG A 1 84 ? 9.323 -4.490 1.905 1.00 85.88 84 ARG A C 1
ATOM 644 O O . ARG A 1 84 ? 8.509 -3.903 1.199 1.00 85.88 84 ARG A O 1
ATOM 651 N N . GLY A 1 85 ? 10.441 -5.049 1.447 1.00 83.81 85 GLY A N 1
ATOM 652 C CA . GLY A 1 85 ? 10.751 -5.146 0.020 1.00 83.81 85 GLY A CA 1
ATOM 653 C C . GLY A 1 85 ? 9.716 -5.992 -0.724 1.00 83.81 85 GLY A C 1
ATOM 654 O O . GLY A 1 85 ? 9.217 -6.993 -0.188 1.00 83.81 85 GLY A O 1
ATOM 655 N N . THR A 1 86 ? 9.384 -5.579 -1.944 1.00 82.06 86 THR A N 1
ATOM 656 C CA . THR A 1 86 ? 8.390 -6.242 -2.798 1.00 82.06 86 THR A CA 1
ATOM 657 C C . THR A 1 86 ? 8.992 -6.979 -3.991 1.00 82.06 86 THR A C 1
ATOM 659 O O . THR A 1 86 ? 8.241 -7.621 -4.725 1.00 82.06 86 THR A O 1
ATOM 662 N N . CYS A 1 87 ? 10.320 -7.010 -4.123 1.00 77.50 87 CYS A N 1
ATOM 663 C CA . CYS A 1 87 ? 11.059 -7.977 -4.928 1.00 77.50 87 CYS A CA 1
ATOM 664 C C . CYS A 1 87 ? 10.930 -7.827 -6.443 1.00 77.50 87 CYS A C 1
ATOM 666 O O . CYS A 1 87 ? 10.378 -8.697 -7.134 1.00 77.50 87 CYS A O 1
ATOM 668 N N . CYS A 1 88 ? 11.513 -6.756 -6.971 1.00 73.94 88 CYS A N 1
ATOM 669 C CA . CYS A 1 88 ? 11.673 -6.554 -8.401 1.00 73.94 88 CYS A CA 1
ATOM 670 C C . CYS A 1 88 ? 12.448 -7.697 -9.078 1.00 73.94 88 CYS A C 1
ATOM 672 O O . CYS A 1 88 ? 13.483 -8.150 -8.598 1.00 73.94 88 CYS A O 1
ATOM 674 N N . GLY A 1 89 ? 11.906 -8.211 -10.189 1.00 59.00 89 GLY A N 1
ATOM 675 C CA . GLY A 1 89 ? 12.514 -9.294 -10.979 1.00 59.00 89 GLY A CA 1
ATOM 676 C C . GLY A 1 89 ? 12.034 -10.721 -10.674 1.00 59.00 89 GLY A C 1
ATOM 677 O O . GLY A 1 89 ? 12.400 -11.640 -11.398 1.00 59.00 89 GLY A O 1
ATOM 678 N N . SER A 1 90 ? 11.178 -10.934 -9.668 1.00 59.34 90 SER A N 1
ATOM 679 C CA . SER A 1 90 ? 10.687 -12.282 -9.311 1.00 59.34 90 SER A CA 1
ATOM 680 C C . SER A 1 90 ? 9.528 -12.805 -10.178 1.00 59.34 90 SER A C 1
ATOM 682 O O . SER A 1 90 ? 9.129 -13.958 -10.033 1.00 59.34 90 SER A O 1
ATOM 684 N N .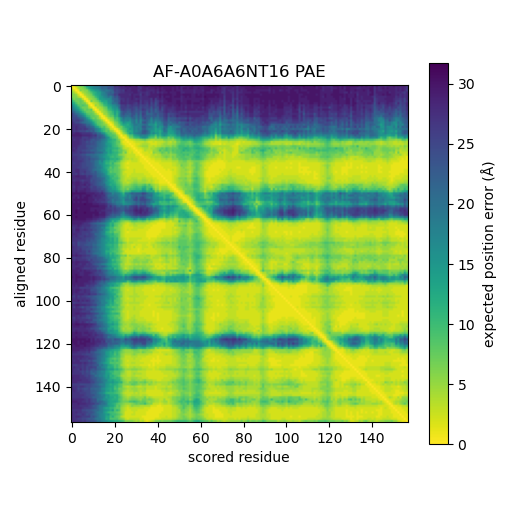 GLY A 1 91 ? 8.967 -11.978 -11.071 1.00 60.69 91 GLY A N 1
ATOM 685 C CA . GLY A 1 91 ? 7.865 -12.354 -11.972 1.00 60.69 91 GLY A CA 1
ATOM 686 C C . GLY A 1 91 ? 6.528 -12.667 -11.282 1.00 60.69 91 GLY A C 1
ATOM 687 O O . GLY A 1 91 ? 5.557 -13.005 -11.958 1.00 60.69 91 GLY A O 1
ATOM 688 N N . HIS A 1 92 ? 6.451 -12.545 -9.953 1.00 69.62 92 HIS A N 1
ATOM 689 C CA . HIS A 1 92 ? 5.280 -12.905 -9.160 1.00 69.62 92 HIS A CA 1
ATOM 690 C C . HIS A 1 92 ? 4.925 -11.814 -8.142 1.00 69.62 92 HIS A C 1
ATOM 692 O O . HIS A 1 92 ? 5.813 -11.118 -7.649 1.00 69.62 92 HIS A O 1
ATOM 698 N N . PRO A 1 93 ? 3.636 -11.669 -7.780 1.00 85.19 93 PRO A N 1
ATOM 699 C CA . PRO A 1 93 ? 3.235 -10.784 -6.696 1.00 85.19 93 PRO A CA 1
ATOM 700 C C . PRO A 1 93 ? 3.884 -11.179 -5.363 1.00 85.19 93 PRO A C 1
ATOM 702 O O . PRO A 1 93 ? 3.876 -12.352 -4.978 1.00 85.19 93 PRO A O 1
ATOM 705 N N . LYS A 1 94 ? 4.371 -10.192 -4.609 1.00 89.12 94 LYS A N 1
ATOM 706 C CA . LYS A 1 94 ? 4.810 -10.383 -3.226 1.00 89.12 94 LYS A CA 1
ATOM 707 C C . LYS A 1 94 ? 3.594 -10.617 -2.341 1.00 89.12 94 LYS A C 1
ATOM 709 O O . LYS A 1 94 ? 2.634 -9.852 -2.392 1.00 89.12 94 LYS A O 1
ATOM 714 N N . T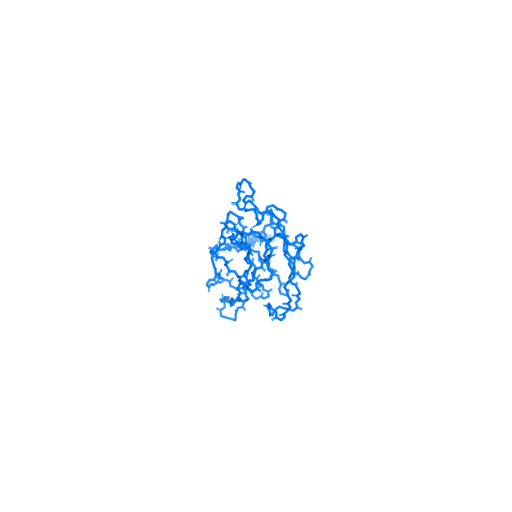HR A 1 95 ? 3.658 -11.637 -1.491 1.00 92.19 95 THR A N 1
ATOM 715 C CA . THR A 1 95 ? 2.685 -11.834 -0.410 1.00 92.19 95 THR A CA 1
ATOM 716 C C . THR A 1 95 ? 3.327 -11.450 0.920 1.00 92.19 95 THR A C 1
ATOM 718 O O . THR A 1 95 ? 4.446 -11.880 1.207 1.00 92.19 95 THR A O 1
ATOM 721 N N . LEU A 1 96 ? 2.635 -10.618 1.700 1.00 92.06 96 LEU A N 1
ATOM 722 C CA . LEU A 1 96 ? 2.968 -10.300 3.084 1.00 92.06 96 LEU A CA 1
ATOM 723 C C . LEU A 1 96 ? 1.925 -10.938 3.999 1.00 92.06 96 LEU A C 1
ATOM 725 O O . LEU A 1 96 ? 0.730 -10.673 3.855 1.00 92.06 96 LEU A O 1
ATOM 729 N N . HIS A 1 97 ? 2.380 -11.763 4.931 1.00 94.06 97 HIS A N 1
ATOM 730 C CA . HIS A 1 97 ? 1.521 -12.559 5.802 1.00 94.06 97 HIS A CA 1
ATOM 731 C C . HIS A 1 97 ? 1.131 -11.814 7.099 1.00 94.06 97 HIS A C 1
ATOM 733 O O . HIS A 1 97 ? 1.765 -10.815 7.466 1.00 94.06 97 HIS A O 1
ATOM 739 N N . PRO A 1 98 ? 0.077 -12.259 7.813 1.00 94.88 98 PRO A N 1
ATOM 740 C CA . PRO A 1 98 ? -0.361 -11.682 9.086 1.00 94.88 98 PRO A CA 1
ATOM 741 C C . PRO A 1 98 ? 0.736 -11.499 10.138 1.00 94.88 98 PRO A C 1
ATOM 743 O O . PRO A 1 98 ? 0.785 -10.475 10.812 1.00 94.88 98 PRO A O 1
ATOM 746 N N . ASP A 1 99 ? 1.651 -12.455 10.262 1.00 92.88 99 ASP A N 1
ATOM 747 C CA . ASP A 1 99 ? 2.789 -12.402 11.187 1.00 92.88 99 ASP A CA 1
ATOM 748 C C . ASP A 1 99 ? 3.798 -11.294 10.834 1.00 92.88 99 ASP A C 1
ATOM 750 O O . ASP A 1 99 ? 4.476 -10.761 11.710 1.00 92.88 99 ASP A O 1
ATOM 754 N N . GLN A 1 100 ? 3.861 -10.891 9.564 1.00 90.19 100 GLN A N 1
ATOM 755 C CA . GLN A 1 100 ? 4.733 -9.819 9.082 1.00 90.19 100 GLN A CA 1
ATOM 756 C C . GLN A 1 100 ? 4.093 -8.430 9.176 1.00 90.19 100 GLN A C 1
ATOM 758 O O . GLN A 1 100 ? 4.820 -7.430 9.202 1.00 90.19 100 GLN A O 1
ATOM 763 N N . THR A 1 101 ? 2.758 -8.374 9.167 1.00 91.81 101 THR A N 1
ATOM 764 C CA . THR A 1 101 ? 1.961 -7.151 8.974 1.00 91.81 101 THR A CA 1
ATOM 765 C C . THR A 1 101 ? 1.067 -6.805 10.162 1.00 91.81 101 THR A C 1
ATOM 767 O O . THR A 1 101 ? 0.499 -5.722 10.194 1.00 91.81 101 THR A O 1
ATOM 770 N N . GLY A 1 102 ? 0.877 -7.711 11.122 1.00 90.38 102 GLY A N 1
ATOM 771 C CA . GLY A 1 102 ? -0.087 -7.535 12.210 1.00 90.38 102 GLY A CA 1
ATOM 772 C C . GLY A 1 102 ? -1.551 -7.438 11.754 1.00 90.38 102 GLY A C 1
ATOM 773 O O . GLY A 1 102 ? -2.418 -7.149 12.578 1.00 90.38 102 GLY A O 1
ATOM 774 N N . LEU A 1 103 ? -1.843 -7.663 10.467 1.00 93.81 103 LEU A N 1
ATOM 775 C CA . LEU A 1 103 ? -3.191 -7.627 9.907 1.00 93.81 103 LEU A CA 1
ATOM 776 C C . LEU A 1 103 ? -3.818 -9.030 9.889 1.00 93.81 103 LEU A C 1
ATOM 778 O O . LEU A 1 103 ? -3.111 -10.020 9.730 1.00 93.81 103 LEU A O 1
ATOM 782 N N . PRO A 1 104 ? -5.153 -9.154 9.980 1.00 94.44 104 PRO A N 1
ATOM 783 C CA . PRO A 1 104 ? -5.839 -10.450 9.981 1.00 94.44 104 PRO A CA 1
ATOM 784 C C . PRO A 1 104 ? -5.683 -11.312 8.718 1.00 94.44 104 PRO A C 1
ATOM 786 O O . PRO A 1 104 ? -6.056 -12.489 8.745 1.00 94.44 104 PRO A O 1
ATOM 789 N N . LYS A 1 105 ? -5.249 -10.737 7.589 1.00 96.81 105 LYS A N 1
ATOM 790 C CA . LYS A 1 105 ? -5.179 -11.400 6.277 1.00 96.81 105 LYS A CA 1
ATOM 791 C C . LYS A 1 105 ? -3.928 -10.992 5.512 1.00 96.81 105 LYS A C 1
ATOM 793 O O . LYS A 1 105 ? -3.352 -9.943 5.777 1.00 96.81 105 LYS A O 1
ATOM 798 N N . ASP A 1 106 ? -3.573 -11.820 4.535 1.00 96.69 106 ASP A N 1
ATOM 799 C CA . ASP A 1 106 ? -2.481 -11.541 3.611 1.00 96.69 106 ASP A CA 1
ATOM 800 C C . ASP A 1 106 ? -2.722 -10.246 2.825 1.00 96.69 106 ASP A C 1
ATOM 802 O O . ASP A 1 106 ? -3.844 -9.951 2.394 1.00 96.69 106 ASP A O 1
ATOM 806 N N . ILE A 1 107 ? -1.631 -9.530 2.570 1.00 95.88 107 ILE A N 1
ATOM 807 C CA . ILE A 1 107 ? -1.545 -8.496 1.544 1.00 95.88 107 ILE A CA 1
ATOM 808 C C . ILE A 1 107 ? -0.811 -9.095 0.348 1.00 95.88 107 ILE A C 1
ATOM 810 O O . ILE A 1 107 ? 0.241 -9.711 0.515 1.00 95.88 107 ILE A O 1
ATOM 814 N N . LYS A 1 108 ? -1.329 -8.881 -0.861 1.00 94.62 108 LYS A N 1
ATOM 815 C CA . LYS A 1 108 ? -0.609 -9.210 -2.100 1.00 94.62 108 LYS A CA 1
ATOM 816 C C . LYS A 1 108 ? -0.326 -7.948 -2.888 1.00 94.62 108 LYS A C 1
ATOM 818 O O . LYS A 1 108 ? -1.220 -7.121 -3.037 1.00 94.62 108 LYS A O 1
ATOM 823 N N . ILE A 1 109 ? 0.897 -7.819 -3.382 1.00 93.06 109 ILE A N 1
ATOM 824 C CA . ILE A 1 109 ? 1.377 -6.645 -4.110 1.00 93.06 109 ILE A CA 1
ATOM 825 C C . ILE A 1 109 ? 2.007 -7.114 -5.410 1.00 93.06 109 ILE A C 1
ATOM 827 O O . ILE A 1 109 ? 2.915 -7.944 -5.396 1.00 93.06 109 ILE A O 1
ATOM 831 N N . HIS A 1 110 ? 1.556 -6.565 -6.526 1.00 91.12 110 HIS A N 1
ATOM 832 C CA . HIS A 1 110 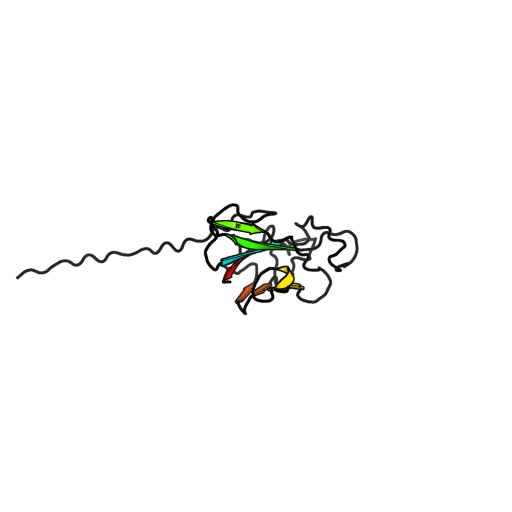? 2.226 -6.704 -7.808 1.00 91.12 110 HIS A CA 1
ATOM 833 C C . HIS A 1 110 ? 2.826 -5.369 -8.195 1.00 91.12 110 HIS A C 1
ATOM 835 O O . HIS A 1 110 ? 2.114 -4.376 -8.267 1.00 91.12 110 HIS A O 1
ATOM 841 N N . ASN A 1 111 ? 4.128 -5.358 -8.456 1.00 87.06 111 ASN A N 1
ATOM 842 C CA . ASN A 1 111 ? 4.872 -4.113 -8.603 1.00 87.06 111 ASN A CA 1
ATOM 843 C C . ASN A 1 111 ? 4.524 -3.344 -9.883 1.00 87.06 111 ASN A C 1
ATOM 845 O O . ASN A 1 111 ? 4.781 -2.146 -9.941 1.00 87.06 111 ASN A O 1
ATOM 849 N N . GLY A 1 112 ? 3.960 -4.005 -10.903 1.00 87.31 112 GLY A N 1
ATOM 850 C CA . GLY A 1 112 ? 3.714 -3.381 -12.203 1.00 87.31 112 GLY A CA 1
ATOM 851 C C . GLY A 1 112 ? 4.985 -2.719 -12.741 1.00 87.31 112 GLY A C 1
ATOM 852 O O . GLY A 1 112 ? 6.074 -3.294 -12.684 1.00 87.31 112 GLY A O 1
ATOM 853 N N . HIS A 1 113 ? 4.860 -1.473 -13.190 1.00 85.94 113 HIS A N 1
ATOM 854 C CA . HIS A 1 113 ? 5.988 -0.629 -13.592 1.00 85.94 113 HIS A CA 1
ATOM 855 C C . HIS A 1 113 ? 6.800 -0.041 -12.427 1.00 85.94 113 HIS A C 1
ATOM 857 O O . HIS A 1 113 ? 7.825 0.599 -12.649 1.00 85.94 113 HIS A O 1
ATOM 863 N N . GLY A 1 114 ? 6.416 -0.287 -11.175 1.00 84.06 114 GLY A N 1
ATOM 864 C CA . GLY A 1 114 ? 7.135 0.189 -9.995 1.00 84.06 114 GLY A CA 1
ATOM 865 C C . GLY A 1 114 ? 8.537 -0.403 -9.809 1.00 84.06 114 GLY A C 1
ATOM 866 O O . GLY A 1 114 ? 9.265 0.067 -8.940 1.00 84.06 114 GLY A O 1
ATOM 867 N N . CYS A 1 115 ? 8.924 -1.385 -10.625 1.00 81.31 115 CYS A N 1
ATOM 868 C CA . CYS A 1 115 ? 10.289 -1.908 -10.709 1.00 81.31 115 CYS A CA 1
ATOM 869 C C . CYS A 1 115 ? 11.160 -1.245 -11.779 1.00 81.31 115 CYS A C 1
ATOM 871 O O . CYS A 1 115 ? 12.354 -1.518 -11.836 1.00 81.31 115 CYS A O 1
ATOM 873 N N . SER A 1 116 ? 10.585 -0.400 -12.637 1.00 76.62 116 SER A N 1
ATOM 874 C CA . SER A 1 116 ? 11.356 0.338 -13.634 1.00 76.62 116 SER A CA 1
ATOM 875 C C . SER A 1 116 ? 12.175 1.431 -12.948 1.00 76.62 116 SER A C 1
ATOM 877 O O . SER A 1 116 ? 11.615 2.265 -12.231 1.00 76.62 116 SER A O 1
ATOM 879 N N . THR A 1 117 ? 13.487 1.442 -13.184 1.00 67.19 117 THR A N 1
ATOM 880 C CA . THR A 1 117 ? 14.402 2.520 -12.771 1.00 67.19 117 THR A CA 1
ATOM 881 C C . THR A 1 117 ? 14.497 3.640 -13.818 1.00 67.19 117 THR A C 1
ATOM 883 O O . THR A 1 117 ? 14.994 4.720 -13.508 1.00 67.19 117 THR A O 1
ATOM 886 N N . GLU A 1 118 ? 13.953 3.433 -15.027 1.00 61.22 118 GLU A N 1
ATOM 887 C CA . GLU A 1 118 ? 14.012 4.375 -16.154 1.00 61.22 118 GLU A CA 1
ATOM 888 C C . GLU A 1 118 ? 12.628 4.883 -16.623 1.00 61.22 118 GLU A C 1
ATOM 890 O O . GLU A 1 118 ? 11.647 4.133 -16.648 1.00 61.22 118 GLU A O 1
ATOM 895 N N . GLY A 1 119 ? 12.592 6.137 -17.104 1.00 60.62 119 GLY A N 1
ATOM 896 C CA . GLY A 1 119 ? 11.660 6.627 -18.136 1.00 60.62 119 GLY A CA 1
ATOM 897 C C . GLY A 1 119 ? 10.163 6.781 -17.798 1.00 60.62 119 GLY A C 1
ATOM 898 O O . GLY A 1 119 ? 9.744 6.750 -16.645 1.00 60.62 119 GLY A O 1
ATOM 899 N N . ALA A 1 120 ? 9.360 6.972 -18.863 1.00 47.88 120 ALA A N 1
ATOM 900 C CA . ALA A 1 120 ? 7.926 7.333 -18.924 1.00 47.88 120 ALA A CA 1
ATOM 901 C C . ALA A 1 120 ? 6.928 6.364 -18.244 1.00 47.88 120 ALA A C 1
ATOM 903 O O . ALA A 1 120 ? 5.722 6.573 -18.313 1.00 47.88 120 ALA A O 1
ATOM 904 N N . ASN A 1 121 ? 7.429 5.340 -17.552 1.00 54.94 121 ASN A N 1
ATOM 905 C CA . ASN A 1 121 ? 6.663 4.350 -16.791 1.00 54.94 121 ASN A CA 1
ATOM 906 C C . ASN A 1 121 ? 6.549 4.734 -15.299 1.00 54.94 121 ASN A C 1
ATOM 908 O O . ASN A 1 121 ? 6.339 3.888 -14.427 1.00 54.94 121 ASN A O 1
ATOM 912 N N . ALA A 1 122 ? 6.720 6.023 -14.990 1.00 58.47 122 ALA A N 1
ATOM 913 C CA . ALA A 1 122 ? 6.710 6.556 -13.630 1.00 58.47 122 ALA A CA 1
ATOM 914 C C . ALA A 1 122 ? 5.344 6.415 -12.932 1.00 58.47 122 ALA A C 1
ATOM 916 O O . ALA A 1 122 ? 5.282 6.351 -11.705 1.00 58.47 122 ALA A O 1
ATOM 917 N N . ASN A 1 123 ? 4.262 6.261 -13.694 1.00 71.81 123 ASN A N 1
ATOM 918 C CA . ASN A 1 123 ? 2.894 6.267 -13.171 1.00 71.81 123 ASN A CA 1
ATOM 919 C C . ASN A 1 123 ? 2.470 4.957 -12.490 1.00 71.81 123 ASN A C 1
ATOM 921 O O . ASN A 1 123 ? 1.310 4.810 -12.126 1.00 71.81 123 ASN A O 1
ATOM 925 N N . LEU A 1 124 ? 3.400 4.019 -12.274 1.00 83.31 124 LEU A N 1
ATOM 926 C CA . LEU A 1 124 ? 3.133 2.750 -11.591 1.00 83.31 124 LEU A CA 1
ATOM 927 C C . LEU A 1 124 ? 2.077 1.897 -12.311 1.00 83.31 124 LEU A C 1
ATOM 929 O O . LEU A 1 124 ? 1.334 1.177 -11.656 1.00 83.31 124 LEU A O 1
ATOM 933 N N . ASP A 1 125 ? 2.006 1.942 -13.644 1.00 85.69 125 ASP A N 1
ATOM 934 C CA . ASP A 1 125 ? 0.992 1.176 -14.378 1.00 85.69 125 ASP A CA 1
ATOM 935 C C . ASP A 1 125 ? 1.039 -0.314 -14.018 1.00 85.69 125 ASP A C 1
ATOM 937 O O . ASP A 1 125 ? 2.111 -0.917 -13.871 1.00 85.69 125 ASP A O 1
ATOM 941 N N . ASN A 1 126 ? -0.144 -0.918 -13.895 1.00 87.25 126 ASN A N 1
ATOM 942 C CA . ASN A 1 126 ? -0.334 -2.307 -13.467 1.00 87.25 126 ASN A CA 1
ATOM 943 C C . ASN A 1 126 ? 0.174 -2.607 -12.042 1.00 87.25 126 ASN A C 1
ATOM 945 O O . ASN A 1 126 ? 0.306 -3.786 -11.679 1.00 87.25 126 ASN A O 1
ATOM 949 N N . LEU A 1 127 ? 0.476 -1.583 -11.233 1.00 91.00 127 LEU A N 1
ATOM 950 C CA . LEU A 1 127 ? 0.620 -1.744 -9.791 1.00 91.00 127 LEU A CA 1
ATOM 951 C C . LEU A 1 127 ? -0.753 -2.041 -9.212 1.00 91.00 127 LEU A C 1
ATOM 953 O O . LEU A 1 127 ? -1.678 -1.238 -9.317 1.00 91.00 127 LEU A O 1
ATOM 957 N N . TRP A 1 128 ? -0.856 -3.161 -8.514 1.00 93.50 128 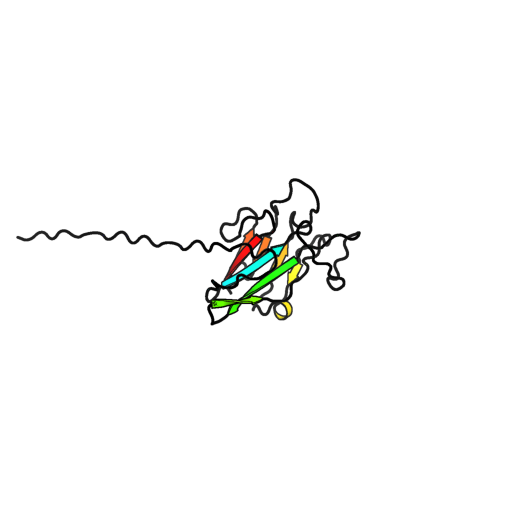TRP A N 1
ATOM 958 C CA . TRP A 1 128 ? -2.032 -3.438 -7.713 1.00 93.50 128 TRP A CA 1
ATOM 959 C C . TRP A 1 128 ? -1.659 -3.957 -6.338 1.00 93.50 128 TRP A C 1
ATOM 961 O O . TRP A 1 128 ? -0.636 -4.619 -6.136 1.00 93.50 128 TRP A O 1
ATOM 971 N N . ILE A 1 129 ? -2.534 -3.663 -5.383 1.00 95.44 129 ILE A N 1
ATOM 972 C CA . ILE A 1 129 ? -2.424 -4.111 -4.002 1.00 95.44 129 ILE A CA 1
ATOM 973 C C . ILE A 1 129 ? -3.773 -4.697 -3.597 1.00 95.44 129 ILE A C 1
ATOM 975 O O . ILE A 1 129 ? -4.812 -4.061 -3.772 1.00 95.44 129 ILE A O 1
ATOM 979 N N . THR A 1 130 ? -3.771 -5.915 -3.053 1.00 96.44 130 THR A N 1
ATOM 980 C CA . THR A 1 130 ? -4.992 -6.573 -2.574 1.00 96.44 130 THR A CA 1
ATOM 981 C C . THR A 1 130 ? -4.934 -6.890 -1.094 1.00 96.44 130 THR A C 1
ATOM 983 O O . THR A 1 130 ? -3.929 -7.422 -0.618 1.00 96.44 130 THR A O 1
ATOM 986 N N . TYR A 1 131 ? -6.050 -6.669 -0.406 1.00 96.62 131 TYR A N 1
ATOM 987 C CA . TYR A 1 131 ? -6.280 -7.089 0.971 1.00 96.62 131 TYR A CA 1
ATOM 988 C C . TYR A 1 131 ? -7.757 -7.447 1.151 1.00 96.62 131 TYR A C 1
ATOM 990 O O . TYR A 1 131 ? -8.637 -6.704 0.725 1.00 96.62 131 TYR A O 1
ATOM 998 N N . ARG A 1 132 ? -8.053 -8.602 1.764 1.00 94.25 132 ARG A N 1
ATOM 999 C CA . ARG A 1 132 ? -9.437 -9.088 1.988 1.00 94.25 132 ARG A CA 1
ATOM 1000 C C . ARG A 1 132 ? -10.331 -9.131 0.735 1.00 94.25 132 ARG A C 1
ATOM 1002 O O . ARG A 1 132 ? -11.549 -9.056 0.846 1.00 94.25 132 ARG A O 1
ATOM 1009 N N . GLY A 1 133 ? -9.739 -9.290 -0.447 1.00 91.38 133 GLY A N 1
ATOM 1010 C CA . GLY A 1 133 ? -10.462 -9.280 -1.723 1.00 91.38 133 GLY A CA 1
ATOM 1011 C C . GLY A 1 133 ? -10.746 -7.880 -2.278 1.00 91.38 133 GLY A C 1
ATOM 1012 O O . GLY A 1 133 ? -11.152 -7.777 -3.430 1.00 91.38 133 GLY A O 1
ATOM 1013 N N . THR A 1 134 ? -10.476 -6.814 -1.519 1.00 95.56 134 THR A N 1
ATOM 1014 C CA . THR A 1 134 ? -10.390 -5.456 -2.064 1.00 95.56 134 THR A CA 1
ATOM 1015 C C . THR A 1 134 ? -9.112 -5.347 -2.878 1.00 95.56 134 THR A C 1
ATOM 1017 O O . THR A 1 134 ? -8.039 -5.690 -2.378 1.00 95.56 134 THR A O 1
ATOM 1020 N N . LEU A 1 135 ? -9.237 -4.879 -4.115 1.00 95.06 135 LEU A N 1
ATOM 1021 C CA . LEU A 1 135 ? -8.134 -4.618 -5.028 1.00 95.06 135 LEU A CA 1
ATOM 1022 C C . LEU A 1 135 ? -8.081 -3.120 -5.298 1.00 95.06 135 LEU A C 1
ATOM 1024 O O . LEU A 1 135 ? -9.087 -2.546 -5.707 1.00 95.06 135 LEU A O 1
ATOM 1028 N N . HIS A 1 136 ? -6.909 -2.531 -5.088 1.00 95.25 136 HIS A N 1
ATOM 1029 C CA . HIS A 1 136 ? -6.592 -1.192 -5.558 1.00 95.25 136 HIS A CA 1
ATOM 1030 C C . HIS A 1 136 ? -5.628 -1.281 -6.737 1.00 95.25 136 HIS A C 1
ATOM 1032 O O . HIS A 1 136 ? -4.619 -1.981 -6.628 1.00 95.25 136 HIS A O 1
ATOM 1038 N N . ASN A 1 137 ? -5.956 -0.617 -7.850 1.00 92.88 137 ASN A N 1
ATOM 1039 C CA . ASN A 1 137 ? -5.167 -0.625 -9.089 1.00 92.88 137 ASN A CA 1
ATOM 1040 C C . ASN A 1 137 ? -4.698 0.793 -9.435 1.00 92.88 137 ASN A C 1
ATOM 1042 O O . ASN A 1 137 ? -5.495 1.646 -9.810 1.00 92.88 137 ASN A O 1
ATOM 1046 N N . VAL A 1 138 ? -3.404 1.040 -9.302 1.00 89.62 138 VAL A N 1
ATOM 1047 C CA . VAL A 1 138 ? -2.767 2.345 -9.520 1.00 89.62 138 VAL A CA 1
ATOM 1048 C C . VAL A 1 138 ? -2.370 2.448 -11.008 1.00 89.62 138 VAL A C 1
ATOM 1050 O O . VAL A 1 138 ? -2.026 1.421 -11.603 1.00 89.62 138 VAL A O 1
ATOM 1053 N N . PRO A 1 139 ? -2.434 3.635 -11.648 1.00 86.31 139 PRO A N 1
ATOM 1054 C CA . PRO A 1 139 ? -2.661 4.973 -11.076 1.00 86.31 139 PRO A CA 1
ATOM 1055 C C . PRO A 1 139 ? -4.111 5.422 -10.891 1.00 86.31 139 PRO A C 1
ATOM 1057 O O . PRO A 1 139 ? -4.344 6.405 -10.196 1.00 86.31 139 PRO A O 1
ATOM 1060 N N . ASP A 1 140 ? -5.083 4.722 -11.466 1.00 86.94 140 ASP A N 1
ATOM 1061 C CA . ASP A 1 140 ? -6.435 5.271 -11.634 1.00 86.94 140 ASP A CA 1
ATOM 1062 C C . ASP A 1 140 ? -7.387 5.029 -10.444 1.00 86.94 140 ASP A C 1
ATOM 1064 O O . ASP A 1 140 ? -8.580 5.337 -10.529 1.00 86.94 140 ASP A O 1
ATOM 1068 N N . ASP A 1 141 ? -6.908 4.465 -9.330 1.00 88.75 141 ASP A N 1
ATOM 1069 C CA . ASP A 1 141 ? -7.752 4.192 -8.163 1.00 88.75 141 ASP A CA 1
ATOM 1070 C C . ASP A 1 141 ? -7.987 5.455 -7.314 1.00 88.75 141 ASP A C 1
ATOM 1072 O O . ASP A 1 141 ? -7.041 5.995 -6.738 1.00 88.75 141 ASP A O 1
ATOM 1076 N N . PRO A 1 142 ? -9.245 5.898 -7.130 1.00 86.88 142 PRO A N 1
ATOM 1077 C CA . PRO A 1 142 ? -9.553 7.099 -6.354 1.00 86.88 142 PRO A CA 1
ATOM 1078 C C . PRO A 1 142 ? -9.286 6.960 -4.845 1.00 86.88 142 PRO A C 1
ATOM 1080 O O . PRO A 1 142 ? -9.359 7.954 -4.124 1.00 86.88 142 PRO A O 1
ATOM 1083 N N . ASN A 1 143 ? -9.019 5.750 -4.342 1.00 88.56 143 ASN A N 1
ATOM 1084 C CA . ASN A 1 143 ? -8.625 5.507 -2.950 1.00 88.56 143 ASN A CA 1
ATOM 1085 C C . ASN A 1 143 ? -7.102 5.476 -2.770 1.00 88.56 143 ASN A C 1
ATOM 1087 O O . ASN A 1 143 ? -6.627 5.184 -1.667 1.00 88.56 143 ASN A O 1
ATOM 1091 N N . CYS A 1 144 ? -6.355 5.752 -3.838 1.00 90.19 144 CYS A N 1
ATOM 1092 C CA . CYS A 1 144 ? -4.909 5.838 -3.845 1.00 90.19 144 CYS A CA 1
ATOM 1093 C C . CYS A 1 144 ? -4.453 7.267 -4.162 1.00 90.19 144 CYS A C 1
ATOM 1095 O O . CYS A 1 144 ? -5.119 8.013 -4.879 1.00 90.19 144 CYS A O 1
ATOM 1097 N N . SER A 1 145 ? -3.314 7.669 -3.599 1.00 88.75 145 SER A N 1
ATOM 1098 C CA . SER A 1 145 ? -2.686 8.951 -3.929 1.00 88.75 145 SER A CA 1
ATOM 1099 C C . SER A 1 145 ? -2.054 8.929 -5.322 1.00 88.75 145 SER A C 1
ATOM 1101 O O . SER A 1 145 ? -1.763 7.858 -5.864 1.00 88.75 145 SER A O 1
ATOM 1103 N N . ASP A 1 146 ? -1.751 10.126 -5.832 1.00 84.44 146 ASP A N 1
ATOM 1104 C CA . ASP A 1 146 ? -0.943 10.340 -7.037 1.00 84.44 146 ASP A CA 1
ATOM 1105 C C . ASP A 1 146 ? 0.329 9.459 -7.029 1.00 84.44 146 ASP A C 1
ATOM 1107 O O . ASP A 1 146 ? 0.971 9.378 -5.975 1.00 84.44 146 ASP A O 1
ATOM 1111 N N . PRO A 1 147 ? 0.663 8.778 -8.146 1.00 81.94 147 PRO A N 1
ATOM 1112 C CA . PRO A 1 147 ? 1.760 7.811 -8.249 1.00 81.94 147 PRO A CA 1
ATOM 1113 C C . PRO A 1 147 ? 3.170 8.405 -8.451 1.00 81.94 147 PRO A C 1
ATOM 1115 O O . PRO A 1 147 ? 4.131 7.625 -8.455 1.00 81.94 147 PRO A O 1
ATOM 1118 N N . ASP A 1 148 ? 3.332 9.722 -8.648 1.00 77.69 148 ASP A N 1
ATOM 1119 C CA . ASP A 1 148 ? 4.589 10.357 -9.108 1.00 77.69 148 ASP A CA 1
ATOM 1120 C C . ASP A 1 148 ? 5.831 9.919 -8.306 1.00 77.69 148 ASP A C 1
ATOM 1122 O O . ASP A 1 148 ? 6.907 9.646 -8.854 1.00 77.69 148 ASP A O 1
ATOM 1126 N N . HIS A 1 149 ? 5.682 9.746 -6.991 1.00 77.38 149 HIS A N 1
ATOM 1127 C CA . HIS A 1 149 ? 6.768 9.332 -6.093 1.00 77.38 149 HIS A CA 1
ATOM 1128 C C . HIS A 1 149 ? 6.456 8.070 -5.279 1.00 77.38 149 HIS A C 1
ATOM 1130 O O . HIS A 1 149 ? 7.096 7.803 -4.263 1.00 77.38 149 HIS A O 1
ATOM 1136 N N . GLY A 1 150 ? 5.485 7.281 -5.731 1.00 85.88 150 GLY A N 1
ATOM 1137 C CA . GLY A 1 150 ? 4.853 6.231 -4.936 1.00 85.88 150 GLY A CA 1
ATOM 1138 C C . GLY A 1 150 ? 3.379 6.524 -4.723 1.00 85.88 150 GLY A C 1
ATOM 1139 O O . GLY A 1 150 ? 2.918 7.614 -5.026 1.00 85.88 150 GLY A O 1
ATOM 1140 N N . SER A 1 151 ? 2.631 5.551 -4.212 1.00 90.06 151 SER A N 1
ATOM 1141 C CA . SER A 1 151 ? 1.188 5.693 -4.021 1.00 90.06 151 SER A CA 1
ATOM 1142 C C . SER A 1 151 ? 0.760 5.157 -2.662 1.00 90.06 151 SER A C 1
ATOM 1144 O O . SER A 1 151 ? 1.230 4.112 -2.210 1.00 90.06 151 SER A O 1
ATOM 1146 N N . THR A 1 152 ? -0.117 5.895 -1.989 1.00 92.31 152 THR A N 1
ATOM 1147 C CA . THR A 1 152 ? -0.694 5.526 -0.695 1.00 92.31 152 THR A CA 1
ATOM 1148 C C . THR A 1 152 ? -2.152 5.166 -0.881 1.00 92.31 152 THR A C 1
ATOM 1150 O O . THR A 1 152 ? -2.937 6.036 -1.241 1.00 92.31 152 THR A O 1
ATOM 1153 N N . CYS A 1 153 ? -2.519 3.923 -0.586 1.00 93.44 153 CYS A N 1
ATOM 1154 C CA . CYS A 1 153 ? -3.889 3.433 -0.710 1.00 93.44 153 CYS A CA 1
ATOM 1155 C C . CYS A 1 153 ? -4.515 3.174 0.670 1.00 93.44 153 CYS A C 1
ATOM 1157 O O . CYS A 1 153 ? -3.869 2.590 1.548 1.00 93.44 153 CYS A O 1
ATOM 1159 N N . GLU A 1 154 ? -5.772 3.589 0.862 1.00 93.94 154 GLU A N 1
ATOM 1160 C CA . GLU A 1 154 ? -6.546 3.334 2.089 1.00 93.94 154 GLU A CA 1
ATOM 1161 C C . GLU A 1 154 ? -7.334 2.022 1.984 1.00 93.94 154 GLU A C 1
ATOM 1163 O O . GLU A 1 154 ? -8.197 1.863 1.128 1.00 93.94 154 GLU A O 1
ATOM 1168 N N . PHE A 1 155 ? -7.119 1.112 2.930 1.00 95.12 155 PHE A N 1
ATOM 1169 C CA . PHE A 1 155 ? -7.844 -0.151 3.034 1.00 95.12 155 PHE A CA 1
ATOM 1170 C C . PHE A 1 155 ? -8.709 -0.200 4.295 1.00 95.12 155 PHE A C 1
ATOM 1172 O O . PHE A 1 155 ? -8.463 0.496 5.280 1.00 95.12 155 PHE A O 1
ATOM 1179 N N . SER A 1 156 ? -9.723 -1.068 4.283 1.00 94.62 156 SER A N 1
ATOM 1180 C CA . SER A 1 156 ? -10.528 -1.376 5.475 1.00 94.62 156 SER A CA 1
ATOM 1181 C C . SER A 1 156 ? -9.992 -2.634 6.149 1.00 94.62 156 SER A C 1
ATOM 1183 O O . SER A 1 156 ? -9.744 -3.608 5.442 1.00 94.62 156 SER A O 1
ATOM 1185 N N . ILE A 1 157 ? -9.831 -2.612 7.477 1.00 90.31 157 ILE A N 1
ATOM 1186 C CA . ILE A 1 157 ? -9.335 -3.739 8.292 1.00 90.31 157 ILE A CA 1
ATOM 1187 C C . ILE A 1 157 ? -10.265 -4.940 8.190 1.00 90.31 157 ILE A C 1
ATOM 1189 O O . ILE A 1 157 ? -11.500 -4.787 8.319 1.00 90.31 157 ILE A O 1
#

Organism: NCBI:txid578093

Mean predicted aligned error: 10.62 Å

Secondary structure (DSSP, 8-state):
-----------------------TTS--SS---TTEEEEEEE-GGG-----TTSS---SSSPPPPEEEEEEE-TTS-EEEPPPEE--TTSSS-EEE-HHHHSSSS-EEEE-GGGG--STT-TT-TTEEEEETTEEEEETT-TTB--SBTBEEEEEE-

Foldseek 3Di:
DDDDDDDDDDDPPPPPQPPLPCPLPDHDFFQDDPQKKKKWKFFQLLDPDDDPPLVADDDDDTGAIWIWIWPADPVRGTDIQPIHGQHPPPPAWDWDACVRHVDPGIKTWDQQLSHDNDDPSQQSAQTWIDDPRDIDGPDPGSQWDGRNGTIMGMDGD

Nearest PDB structures (foldseek):
  5z3g-assembly1_V  TM=3.792E-01  e=2.253E+00  Saccharomyces cerevisiae S288C
  5sui-assembly1_A  TM=3.747E-01  e=2.528E+00  Saccharomyces cerevisiae S288C
  2mqh-assembly1_A  TM=4.136E-01  e=3.184E+00  Chlamydomonas reinhardtii
  6was-assembly2_B  TM=2.486E-01  e=6.740E+00  Homo sapiens

Solvent-accessible surface area (backbone atoms only — not comparable to full-atom values): 9279 Å² total; per-residue (Å²): 139,88,84,82,86,83,84,82,82,83,80,78,77,79,76,76,75,79,78,70,66,81,43,89,87,56,61,49,80,55,82,41,42,92,64,34,33,38,42,38,39,31,25,13,63,70,33,84,48,79,59,91,83,61,83,52,82,55,76,79,94,68,38,36,18,32,36,36,43,24,43,50,43,97,86,30,22,50,46,72,50,80,71,41,70,48,38,45,81,68,91,56,63,32,74,45,46,33,93,80,65,81,39,100,54,52,36,39,37,33,57,48,32,21,52,48,74,64,73,96,48,51,48,22,48,68,18,34,42,33,45,91,85,48,74,46,49,38,57,83,30,89,60,39,38,74,28,83,73,25,33,43,31,67,45,75,112

Sequence (157 aa):
MYTKYFTSAFFLTLLGQSQVASALWGCPDSGSRAGKFLIHYTPARNSNYMNPDSGCHGGGGDYDSWVRICLPKNDGSYSQIHARGTCCGSGHPKTLHPDQTGLPKDIKIHNGHGCSTEGANANLDNLWITYRGTLHNVPDDPNCSDPDHGSTCEFSI